Protein AF-A0A7U9S1E5-F1 (afdb_monomer_lite)

Structure (mmCIF, N/CA/C/O backbone):
data_AF-A0A7U9S1E5-F1
#
_entry.id   AF-A0A7U9S1E5-F1
#
loop_
_atom_site.group_PDB
_atom_site.id
_atom_site.type_symbol
_atom_site.label_atom_id
_atom_site.label_alt_id
_atom_site.label_comp_id
_atom_site.label_asym_id
_atom_site.label_entity_id
_atom_site.label_seq_id
_atom_site.pdbx_PDB_ins_code
_atom_site.Cartn_x
_atom_site.Cartn_y
_atom_site.Cartn_z
_atom_site.occupancy
_atom_site.B_iso_or_equiv
_atom_site.auth_seq_id
_atom_site.auth_comp_id
_atom_site.auth_asym_id
_atom_site.auth_atom_id
_atom_site.pdbx_PDB_model_num
ATOM 1 N N . MET A 1 1 ? 2.630 -24.008 -13.419 1.00 54.47 1 MET A N 1
ATOM 2 C CA . MET A 1 1 ? 2.224 -23.875 -14.839 1.00 54.47 1 MET A CA 1
ATOM 3 C C . MET A 1 1 ? 3.448 -23.894 -15.761 1.00 54.47 1 MET A C 1
ATOM 5 O O . MET A 1 1 ? 3.557 -23.110 -16.687 1.00 54.47 1 MET A O 1
ATOM 9 N N . VAL A 1 2 ? 4.381 -24.812 -15.497 1.00 61.84 2 VAL A N 1
ATOM 10 C CA . VAL A 1 2 ? 5.586 -25.057 -16.307 1.00 61.84 2 VAL A CA 1
ATOM 11 C C . VAL A 1 2 ? 5.291 -25.786 -17.638 1.00 61.84 2 VAL A C 1
ATOM 13 O O . VAL A 1 2 ? 5.991 -25.510 -18.608 1.00 61.84 2 VAL A O 1
ATOM 16 N N . PRO A 1 3 ? 4.249 -26.645 -17.763 1.00 68.38 3 PRO A N 1
ATOM 17 C CA . PRO A 1 3 ? 4.044 -27.419 -18.994 1.00 68.38 3 PRO A CA 1
ATOM 18 C C . PRO A 1 3 ? 3.696 -26.602 -20.248 1.00 68.38 3 PRO A C 1
ATOM 20 O O . PRO A 1 3 ? 3.975 -27.044 -21.353 1.00 68.38 3 PRO A O 1
ATOM 23 N N . THR A 1 4 ? 3.103 -25.414 -20.109 1.00 63.41 4 THR A N 1
ATOM 24 C CA . THR A 1 4 ? 2.691 -24.572 -21.249 1.00 63.41 4 THR A CA 1
ATOM 25 C C . THR A 1 4 ? 3.830 -23.741 -21.838 1.00 63.41 4 THR A C 1
ATOM 27 O O . THR A 1 4 ? 3.696 -23.229 -22.944 1.00 63.41 4 THR A O 1
ATOM 30 N N . LEU A 1 5 ? 4.956 -23.617 -21.129 1.00 59.88 5 LEU A N 1
ATOM 31 C CA . LEU A 1 5 ? 6.095 -22.800 -21.557 1.00 59.88 5 LEU A CA 1
ATOM 32 C C . LEU A 1 5 ? 6.853 -23.419 -22.743 1.00 59.88 5 LEU A C 1
ATOM 34 O O . LEU A 1 5 ? 7.440 -22.691 -23.526 1.00 59.88 5 LEU A O 1
ATOM 38 N N . PHE A 1 6 ? 6.800 -24.746 -22.899 1.00 59.84 6 PHE A N 1
ATOM 39 C CA . PHE A 1 6 ? 7.386 -25.454 -24.045 1.00 59.84 6 PHE A CA 1
ATOM 40 C C . PHE A 1 6 ? 6.552 -25.338 -25.331 1.00 59.84 6 PHE A C 1
ATOM 42 O O . PHE A 1 6 ? 7.045 -25.680 -26.400 1.00 59.84 6 PHE A O 1
ATOM 49 N N . PHE A 1 7 ? 5.298 -24.882 -25.231 1.00 61.50 7 PHE A N 1
ATOM 50 C CA . PHE A 1 7 ? 4.396 -24.700 -26.375 1.00 61.50 7 PHE A CA 1
ATOM 51 C C . PHE A 1 7 ? 4.350 -23.256 -26.887 1.00 61.50 7 PHE A C 1
ATOM 53 O O . PHE A 1 7 ? 3.969 -23.031 -28.032 1.00 61.50 7 PHE A O 1
ATOM 60 N N . PHE A 1 8 ? 4.715 -22.281 -26.051 1.00 59.41 8 PHE A N 1
ATOM 61 C CA . PHE A 1 8 ? 4.922 -20.908 -26.491 1.00 59.41 8 PHE A CA 1
ATOM 62 C C . PHE A 1 8 ? 6.337 -20.813 -27.048 1.00 59.41 8 PHE A C 1
ATOM 64 O O . PHE A 1 8 ? 7.297 -20.915 -26.290 1.00 59.41 8 PHE A O 1
ATOM 71 N N . ASP A 1 9 ? 6.446 -20.640 -28.364 1.00 53.12 9 ASP A N 1
ATOM 72 C CA . ASP A 1 9 ? 7.663 -20.210 -29.049 1.00 53.12 9 ASP A CA 1
ATOM 73 C C . ASP A 1 9 ? 8.203 -18.976 -28.307 1.00 53.12 9 ASP A C 1
ATOM 75 O O . ASP A 1 9 ? 7.635 -17.882 -28.370 1.00 53.12 9 ASP A O 1
ATOM 79 N N . PHE A 1 10 ? 9.188 -19.197 -27.430 1.00 53.59 10 PHE A N 1
ATOM 80 C CA . PHE A 1 10 ? 9.673 -18.192 -26.492 1.00 53.59 10 PHE A CA 1
ATOM 81 C C . PHE A 1 10 ? 10.657 -17.304 -27.249 1.00 53.59 10 PHE A C 1
ATOM 83 O O . PHE A 1 10 ? 11.860 -17.311 -26.990 1.00 53.59 10 PHE A O 1
ATOM 90 N N . GLU A 1 11 ? 10.136 -16.546 -28.212 1.00 55.97 11 GLU A N 1
ATOM 91 C CA . GLU A 1 11 ? 10.824 -15.408 -28.796 1.00 55.97 11 GLU A CA 1
ATOM 92 C C . GLU A 1 11 ? 11.016 -14.405 -27.659 1.00 55.97 11 GLU A C 1
ATOM 94 O O . GLU A 1 11 ? 10.144 -13.581 -27.361 1.00 55.97 11 GLU A O 1
ATOM 99 N N . MET A 1 12 ? 12.144 -14.521 -26.948 1.00 49.84 12 MET A N 1
ATOM 100 C CA . MET A 1 12 ? 12.636 -13.489 -26.045 1.00 49.84 12 MET A CA 1
ATOM 101 C C . MET A 1 12 ? 12.930 -12.261 -26.900 1.00 49.84 12 MET A C 1
ATOM 103 O O . MET A 1 12 ? 14.079 -11.970 -27.222 1.00 49.84 12 MET A O 1
ATOM 107 N N . GLY A 1 13 ? 11.878 -11.535 -27.272 1.00 58.22 13 GLY A N 1
ATOM 108 C CA . GLY A 1 13 ? 11.941 -10.192 -27.811 1.00 58.22 13 GLY A CA 1
ATOM 109 C C . GLY A 1 13 ? 12.447 -9.272 -26.713 1.00 58.22 13 GLY A C 1
ATOM 110 O O . GLY A 1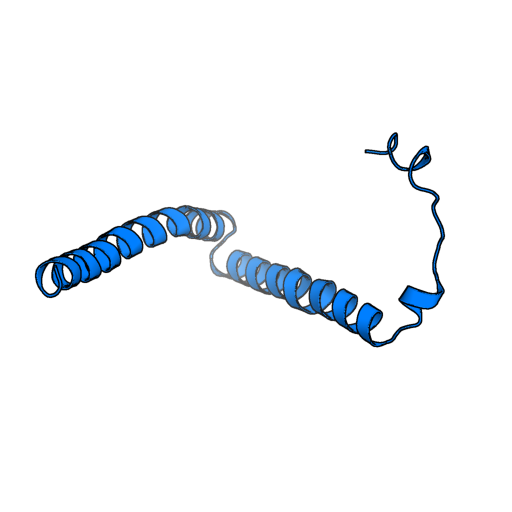 13 ? 11.698 -8.458 -26.179 1.00 58.22 13 GLY A O 1
ATOM 111 N N . LEU A 1 14 ? 13.723 -9.426 -26.354 1.00 56.19 14 LEU A N 1
ATOM 112 C CA . LEU A 1 14 ? 14.497 -8.544 -25.483 1.00 56.19 14 LEU A CA 1
ATOM 113 C C . LEU A 1 14 ? 14.448 -7.098 -26.004 1.00 56.19 14 LEU A C 1
ATOM 115 O O . LEU A 1 14 ? 14.577 -6.152 -25.235 1.00 56.19 14 LEU A O 1
ATOM 119 N N . GLU A 1 15 ? 14.139 -6.936 -27.291 1.00 58.69 15 GLU A N 1
ATOM 120 C CA . GLU A 1 15 ? 13.822 -5.676 -27.956 1.00 58.69 15 GLU A CA 1
ATOM 121 C C . GLU A 1 15 ? 12.590 -4.957 -27.359 1.00 58.69 15 GLU A C 1
ATOM 123 O O . GLU A 1 15 ? 12.595 -3.738 -27.238 1.00 58.69 15 GLU A O 1
ATOM 128 N N . ARG A 1 16 ? 11.570 -5.682 -26.867 1.00 59.00 16 ARG A N 1
ATOM 129 C CA . ARG A 1 16 ? 10.388 -5.098 -26.186 1.00 59.00 16 ARG A CA 1
ATOM 130 C C . ARG A 1 16 ? 10.667 -4.677 -24.744 1.00 59.00 16 ARG A C 1
ATOM 132 O O . ARG A 1 16 ? 9.935 -3.853 -24.206 1.00 59.00 16 ARG A O 1
ATOM 139 N N . PHE A 1 17 ? 11.710 -5.224 -24.119 1.00 56.06 17 PHE A N 1
ATOM 140 C CA . PHE A 1 17 ? 12.207 -4.739 -22.825 1.00 56.06 17 PHE A CA 1
ATOM 141 C C . PHE A 1 17 ? 13.078 -3.485 -22.973 1.00 56.06 17 PHE A C 1
ATOM 143 O O . PHE A 1 17 ? 13.171 -2.708 -22.024 1.00 56.06 17 PHE A O 1
ATOM 150 N N . ALA A 1 18 ? 13.690 -3.274 -24.145 1.00 60.12 18 ALA A N 1
ATOM 151 C CA . ALA A 1 18 ? 14.451 -2.066 -24.459 1.00 60.12 18 ALA A CA 1
ATOM 152 C C . ALA A 1 18 ? 13.553 -0.844 -24.731 1.00 60.12 18 ALA A C 1
ATOM 154 O O . ALA A 1 18 ? 14.029 0.290 -24.670 1.00 60.12 18 ALA A O 1
ATOM 155 N N . ASP A 1 19 ? 12.256 -1.057 -24.986 1.00 68.94 19 ASP A N 1
ATOM 156 C CA . ASP A 1 19 ? 11.294 0.033 -25.096 1.00 68.94 19 ASP A CA 1
ATOM 157 C C . ASP A 1 19 ? 11.018 0.643 -23.715 1.00 68.94 19 ASP A C 1
ATOM 159 O O . ASP A 1 19 ? 10.432 0.023 -22.816 1.00 68.94 19 ASP A O 1
ATOM 163 N N . LEU A 1 20 ? 11.449 1.893 -23.552 1.00 75.19 20 LEU A N 1
ATOM 164 C CA . LEU A 1 20 ? 11.335 2.649 -22.308 1.00 75.19 20 LEU A CA 1
ATOM 165 C C . LEU A 1 20 ? 9.885 2.711 -21.795 1.00 75.19 20 LEU A C 1
ATOM 167 O O . LEU A 1 20 ? 9.665 2.751 -20.584 1.00 75.19 20 LEU A O 1
ATOM 171 N N . THR A 1 21 ? 8.892 2.657 -22.686 1.00 80.25 21 THR A N 1
ATOM 172 C CA . THR A 1 21 ? 7.464 2.664 -22.336 1.00 80.25 21 THR A CA 1
ATOM 173 C C . THR A 1 21 ? 7.065 1.392 -21.598 1.00 80.25 21 THR A C 1
ATOM 175 O O . THR A 1 21 ? 6.344 1.443 -20.599 1.00 80.25 21 THR A O 1
ATOM 178 N N . HIS A 1 22 ? 7.535 0.230 -22.050 1.00 79.06 22 HIS A N 1
ATOM 179 C CA . HIS A 1 22 ? 7.252 -1.040 -21.383 1.00 79.06 22 HIS A CA 1
ATOM 180 C C . HIS A 1 22 ? 7.980 -1.144 -20.045 1.00 79.06 22 HIS A C 1
ATOM 182 O O . HIS A 1 22 ? 7.379 -1.578 -19.059 1.00 79.06 22 HIS A O 1
ATOM 188 N N . LEU A 1 23 ? 9.222 -0.660 -19.978 1.00 80.56 23 LEU A N 1
ATOM 189 C CA . LEU A 1 23 ? 9.985 -0.623 -18.735 1.00 80.56 23 LEU A CA 1
ATOM 190 C C . LEU A 1 23 ? 9.317 0.279 -17.686 1.00 80.56 23 LEU A C 1
ATOM 192 O O . LEU A 1 23 ? 9.153 -0.132 -16.537 1.00 80.56 23 LEU A O 1
ATOM 196 N N . LEU A 1 24 ? 8.860 1.471 -18.084 1.00 83.62 24 LEU A N 1
ATOM 197 C CA . LEU A 1 24 ? 8.132 2.389 -17.204 1.00 83.62 24 LEU A CA 1
ATOM 198 C C . LEU A 1 24 ? 6.781 1.825 -16.756 1.00 83.62 24 LEU A C 1
ATOM 200 O O . LEU A 1 24 ? 6.429 1.985 -15.591 1.00 83.62 24 LEU A O 1
ATOM 204 N N . ASN A 1 25 ? 6.045 1.128 -17.626 1.00 84.69 25 ASN A N 1
ATOM 205 C CA . ASN A 1 25 ? 4.791 0.472 -17.243 1.00 84.69 25 ASN A CA 1
ATOM 206 C C . ASN A 1 25 ? 5.014 -0.627 -16.194 1.00 84.69 25 ASN A C 1
ATOM 208 O O . ASN A 1 25 ? 4.296 -0.672 -15.194 1.00 84.69 25 ASN A O 1
ATOM 212 N N . ILE A 1 26 ? 6.028 -1.482 -16.377 1.00 85.56 26 ILE A N 1
ATOM 213 C CA . ILE A 1 26 ? 6.385 -2.518 -15.393 1.00 85.56 26 ILE A CA 1
ATOM 214 C C . ILE A 1 26 ? 6.837 -1.872 -14.081 1.00 85.56 26 ILE A C 1
ATOM 216 O O . ILE A 1 26 ? 6.417 -2.307 -13.008 1.00 85.56 26 ILE A O 1
ATOM 220 N N . LEU A 1 27 ? 7.643 -0.810 -14.152 1.00 86.00 27 LEU A N 1
ATOM 221 C CA . LEU A 1 27 ? 8.076 -0.068 -12.974 1.00 86.00 27 LEU A CA 1
ATOM 222 C C . LEU A 1 27 ? 6.880 0.563 -12.247 1.00 86.00 27 LEU A C 1
ATOM 224 O O . LEU A 1 27 ? 6.782 0.454 -11.033 1.00 86.00 27 LEU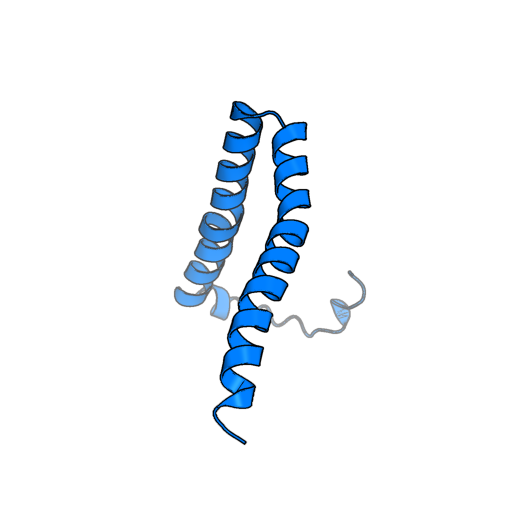 A O 1
ATOM 228 N N . TYR A 1 28 ? 5.934 1.162 -12.967 1.00 85.69 28 TYR A N 1
ATOM 229 C CA . TYR A 1 28 ? 4.727 1.756 -12.394 1.00 85.69 28 TYR A CA 1
ATOM 230 C C . TYR A 1 28 ? 3.821 0.710 -11.728 1.00 85.69 28 TYR A C 1
ATOM 232 O O . TYR A 1 28 ? 3.351 0.914 -10.609 1.00 85.69 28 TYR A O 1
ATOM 240 N N . LEU A 1 29 ? 3.614 -0.440 -12.369 1.00 84.94 29 LEU A N 1
ATOM 241 C CA . LEU A 1 29 ? 2.838 -1.548 -11.803 1.00 84.94 29 LEU A CA 1
ATOM 242 C C . LEU A 1 29 ? 3.538 -2.177 -10.580 1.00 84.94 29 LEU A C 1
ATOM 244 O O . LEU A 1 29 ? 2.888 -2.512 -9.585 1.00 84.94 29 LEU A O 1
ATOM 248 N N . GLY A 1 30 ? 4.865 -2.306 -10.624 1.00 86.12 30 GLY A N 1
ATOM 249 C CA . GLY A 1 30 ? 5.672 -2.871 -9.541 1.00 86.12 30 GLY A CA 1
ATOM 250 C C . GLY A 1 30 ? 5.834 -1.924 -8.349 1.00 86.12 30 GLY A C 1
ATOM 251 O O . GLY A 1 30 ? 5.419 -2.243 -7.235 1.00 86.12 30 GLY A O 1
ATOM 252 N N . LEU A 1 31 ? 6.420 -0.746 -8.568 1.00 85.94 31 LEU A N 1
ATOM 253 C CA . LEU A 1 31 ? 6.660 0.252 -7.521 1.00 85.94 31 LEU A CA 1
ATOM 254 C C . LEU A 1 31 ? 5.371 0.962 -7.106 1.00 85.94 31 LEU A C 1
ATOM 256 O O . LEU A 1 31 ? 5.085 1.068 -5.918 1.00 85.94 31 LEU A O 1
ATOM 260 N N . GLY A 1 32 ? 4.591 1.440 -8.072 1.00 84.88 32 GLY A N 1
ATOM 261 C CA . GLY A 1 32 ? 3.381 2.211 -7.811 1.00 84.88 32 GLY A CA 1
ATOM 262 C C . GLY A 1 32 ? 2.264 1.337 -7.258 1.00 84.88 32 GLY A C 1
ATOM 263 O O . GLY A 1 32 ? 1.909 1.450 -6.089 1.00 84.88 32 GLY A O 1
ATOM 264 N N . ALA A 1 33 ? 1.707 0.451 -8.082 1.00 84.62 33 ALA A N 1
ATOM 265 C CA . ALA A 1 33 ? 0.520 -0.301 -7.678 1.00 84.62 33 ALA A CA 1
ATOM 266 C C . ALA A 1 33 ? 0.811 -1.306 -6.552 1.00 84.62 33 ALA A C 1
ATOM 268 O O . ALA A 1 33 ? 0.026 -1.405 -5.612 1.00 84.62 33 ALA A O 1
ATOM 269 N N . SER A 1 34 ? 1.936 -2.025 -6.610 1.00 85.31 34 SER A N 1
ATOM 270 C CA . SER A 1 34 ? 2.204 -3.119 -5.666 1.00 85.31 34 SER A CA 1
ATOM 271 C C . SER A 1 34 ? 2.966 -2.658 -4.422 1.00 85.31 34 SER A C 1
ATOM 273 O O . SER A 1 34 ? 2.486 -2.868 -3.307 1.00 85.31 34 SER A O 1
ATOM 275 N N . ALA A 1 35 ? 4.124 -2.002 -4.574 1.00 86.50 35 ALA A N 1
ATOM 276 C CA . ALA A 1 35 ? 4.947 -1.633 -3.420 1.00 86.50 35 ALA A CA 1
ATOM 277 C C . ALA A 1 35 ? 4.288 -0.548 -2.555 1.00 86.50 35 ALA A C 1
ATOM 279 O O . ALA A 1 35 ? 4.268 -0.696 -1.331 1.00 86.50 35 ALA A O 1
ATOM 280 N N . LEU A 1 36 ? 3.685 0.492 -3.150 1.00 89.25 36 LEU A N 1
ATOM 281 C CA . LEU A 1 36 ? 2.956 1.492 -2.355 1.00 89.25 36 LEU A CA 1
ATOM 282 C C . LEU A 1 36 ? 1.748 0.874 -1.652 1.00 89.25 36 LEU A C 1
ATOM 284 O O . LEU A 1 36 ? 1.571 1.116 -0.463 1.00 89.25 36 LEU A O 1
ATOM 288 N N . CYS A 1 37 ? 0.964 0.029 -2.331 1.00 84.44 37 CYS A N 1
ATOM 289 C CA . CYS A 1 37 ? -0.156 -0.670 -1.695 1.00 84.44 37 CYS A CA 1
ATOM 290 C C . CYS A 1 37 ? 0.315 -1.503 -0.495 1.00 84.44 37 CYS A C 1
ATOM 292 O O . CYS A 1 37 ? -0.275 -1.423 0.585 1.00 84.44 37 CYS A O 1
ATOM 294 N N . PHE A 1 38 ? 1.422 -2.233 -0.648 1.00 84.81 38 PHE A N 1
ATOM 295 C CA . PHE A 1 38 ? 1.989 -3.040 0.426 1.00 84.81 38 PHE A CA 1
ATOM 296 C C . PHE A 1 38 ? 2.479 -2.183 1.598 1.00 84.81 38 PHE A C 1
ATOM 298 O O . PHE A 1 38 ? 2.235 -2.527 2.752 1.00 84.81 38 PHE A O 1
ATOM 305 N N . VAL A 1 39 ? 3.119 -1.040 1.329 1.00 87.75 39 VAL A N 1
ATOM 306 C CA . VAL A 1 39 ? 3.562 -0.098 2.369 1.00 87.75 39 VAL A CA 1
ATOM 307 C C . VAL A 1 39 ? 2.370 0.530 3.089 1.00 87.75 39 VAL A C 1
ATOM 309 O O . VAL A 1 39 ? 2.364 0.572 4.320 1.00 87.75 39 VAL A O 1
ATOM 312 N N . THR A 1 40 ? 1.346 0.977 2.360 1.00 87.94 40 THR A N 1
ATOM 313 C CA . THR A 1 40 ? 0.119 1.538 2.942 1.00 87.94 40 THR A CA 1
ATOM 314 C C . THR A 1 40 ? -0.602 0.504 3.805 1.00 87.94 40 THR A C 1
ATOM 316 O O . THR A 1 40 ? -1.015 0.821 4.922 1.00 87.94 40 THR A O 1
ATOM 319 N N . TRP A 1 41 ? -0.694 -0.745 3.344 1.00 83.50 41 TRP A N 1
ATOM 320 C CA . TRP A 1 41 ? -1.254 -1.840 4.133 1.00 83.50 41 TRP A CA 1
ATOM 321 C C . TRP A 1 41 ? -0.413 -2.126 5.379 1.00 83.50 41 TRP A C 1
ATOM 323 O O . TRP A 1 41 ? -0.958 -2.213 6.475 1.00 83.50 41 TRP A O 1
ATOM 333 N N . ASN A 1 42 ? 0.912 -2.189 5.251 1.00 83.62 42 ASN A N 1
ATOM 334 C CA . ASN A 1 42 ? 1.802 -2.460 6.378 1.00 83.62 42 ASN A CA 1
ATOM 335 C C . ASN A 1 42 ? 1.771 -1.325 7.423 1.00 83.62 42 ASN A C 1
ATOM 337 O O . ASN A 1 42 ? 1.810 -1.578 8.626 1.00 83.62 42 ASN A O 1
ATOM 341 N N . LEU A 1 43 ? 1.617 -0.070 6.988 1.00 85.19 43 LEU A N 1
ATOM 342 C CA . LEU A 1 43 ? 1.397 1.072 7.877 1.00 85.19 43 LEU A CA 1
ATOM 343 C C . LEU A 1 43 ? 0.051 0.961 8.608 1.00 85.19 43 LEU A C 1
ATOM 345 O O . LEU A 1 43 ? 0.005 1.142 9.824 1.00 85.19 43 LEU A O 1
ATOM 349 N N . ALA A 1 44 ? -1.027 0.617 7.897 1.00 83.00 44 ALA A N 1
ATOM 350 C CA . ALA A 1 44 ? -2.344 0.401 8.497 1.00 83.00 44 ALA A CA 1
ATOM 351 C C . ALA A 1 44 ? -2.313 -0.741 9.528 1.00 83.00 44 ALA A C 1
ATOM 353 O O . ALA A 1 44 ? -2.812 -0.584 10.643 1.00 83.00 44 ALA A O 1
ATOM 354 N N . VAL A 1 45 ? -1.634 -1.845 9.205 1.00 83.38 45 VAL A N 1
ATOM 355 C CA . VAL A 1 45 ? -1.396 -2.967 10.120 1.00 83.38 45 VAL A CA 1
ATOM 356 C C . VAL A 1 45 ? -0.585 -2.530 11.339 1.00 83.38 45 VAL A C 1
ATOM 358 O O . VAL A 1 45 ? -0.899 -2.958 12.448 1.00 83.38 45 VAL A O 1
ATOM 361 N N . LYS A 1 46 ? 0.413 -1.654 11.179 1.00 81.56 46 LYS A N 1
ATOM 362 C CA . LYS A 1 46 ? 1.223 -1.139 12.293 1.00 81.56 46 LYS A CA 1
ATOM 363 C C . LYS A 1 46 ? 0.438 -0.200 13.220 1.00 81.56 46 LYS A C 1
ATOM 365 O O . LYS A 1 46 ? 0.683 -0.211 14.421 1.00 81.56 46 LYS A O 1
ATOM 370 N N . VAL A 1 47 ? -0.492 0.593 12.682 1.00 82.25 47 VAL A N 1
ATOM 371 C CA . VAL A 1 47 ? -1.300 1.556 13.456 1.00 82.25 47 VAL A CA 1
ATOM 372 C C . VAL A 1 47 ? -2.523 0.897 14.110 1.00 82.25 47 VAL A C 1
ATOM 374 O O . VAL A 1 47 ? -2.803 1.164 15.276 1.00 82.25 47 VAL A O 1
ATOM 377 N N . LEU A 1 48 ? -3.256 0.036 13.392 1.00 76.75 48 LEU A N 1
ATOM 378 C CA . LEU A 1 48 ? -4.511 -0.572 13.867 1.00 76.75 48 LEU A CA 1
ATOM 379 C C . LEU A 1 48 ? -4.372 -2.034 14.327 1.00 76.75 48 LEU A C 1
ATOM 381 O O . LEU A 1 48 ? -5.265 -2.552 15.001 1.00 76.75 48 LEU A O 1
ATOM 385 N N . GLY A 1 49 ? -3.292 -2.718 13.953 1.00 79.12 49 GLY A N 1
ATOM 386 C CA . GLY A 1 49 ? -3.123 -4.163 14.113 1.00 79.12 49 GLY A CA 1
ATOM 387 C C . GLY A 1 49 ? -3.615 -4.960 12.895 1.00 79.12 49 GLY A C 1
ATOM 388 O O . GLY A 1 49 ? -4.576 -4.583 12.212 1.00 79.12 49 GLY A O 1
ATOM 389 N N . ALA A 1 50 ? -2.978 -6.108 12.630 1.00 78.44 50 ALA A N 1
ATOM 390 C CA . ALA A 1 50 ? -3.270 -6.961 11.466 1.00 78.44 50 ALA A CA 1
ATOM 391 C C . ALA A 1 50 ? -4.731 -7.439 11.418 1.00 78.44 50 ALA A C 1
ATOM 393 O O . ALA A 1 50 ? -5.355 -7.490 10.355 1.00 78.44 50 ALA A O 1
ATOM 394 N N . VAL A 1 51 ? -5.298 -7.726 12.592 1.00 76.31 51 VAL A N 1
ATOM 395 C CA . VAL A 1 51 ? -6.669 -8.225 12.739 1.00 76.31 51 VAL A CA 1
ATOM 396 C C . VAL A 1 51 ? -7.691 -7.144 12.378 1.00 76.31 51 VAL A C 1
ATOM 398 O O . VAL A 1 51 ? -8.571 -7.391 11.560 1.00 76.31 51 VAL A O 1
ATOM 401 N N . LYS A 1 52 ? -7.552 -5.920 12.912 1.00 74.94 52 LYS A N 1
ATOM 402 C CA . LYS A 1 52 ? -8.469 -4.802 12.614 1.00 74.94 52 LYS A CA 1
ATOM 403 C C . LYS A 1 52 ? -8.433 -4.416 11.135 1.00 74.94 52 LYS A C 1
ATOM 405 O O . LYS A 1 52 ? -9.483 -4.191 10.542 1.00 74.94 52 LYS A O 1
ATOM 410 N N . THR A 1 53 ? -7.238 -4.383 10.546 1.00 80.62 53 THR A N 1
ATOM 411 C CA . THR A 1 53 ? -7.047 -4.050 9.126 1.00 80.62 53 THR A CA 1
ATOM 412 C C . THR A 1 53 ? -7.746 -5.070 8.225 1.00 80.62 53 THR A C 1
ATOM 414 O O . THR A 1 53 ? -8.471 -4.693 7.310 1.00 80.62 53 THR A O 1
ATOM 417 N N . SER A 1 54 ? -7.612 -6.363 8.533 1.00 79.56 54 SER A N 1
ATOM 418 C CA . SER A 1 54 ? -8.278 -7.433 7.778 1.00 79.56 54 SER A CA 1
ATOM 419 C C . SER A 1 54 ? -9.801 -7.380 7.919 1.00 79.56 54 SER A C 1
ATOM 421 O O . SER A 1 54 ? -10.512 -7.506 6.926 1.00 79.56 54 SER A O 1
ATOM 423 N N . VAL A 1 55 ? -10.318 -7.118 9.125 1.00 83.00 55 VAL A N 1
ATOM 424 C CA . VAL A 1 55 ? -11.764 -6.923 9.351 1.00 83.00 55 VAL A CA 1
ATOM 425 C C . VAL A 1 55 ? -12.304 -5.762 8.512 1.00 83.00 55 VAL A C 1
ATOM 427 O O . VAL A 1 55 ? -13.388 -5.869 7.944 1.00 83.00 55 VAL A O 1
ATOM 430 N N . TYR A 1 56 ? -11.539 -4.676 8.374 1.00 79.19 56 TYR A N 1
ATOM 431 C CA . TYR A 1 56 ? -11.930 -3.541 7.538 1.00 79.19 56 TYR A CA 1
ATOM 432 C C . TYR A 1 56 ? -11.998 -3.908 6.047 1.00 79.19 56 TYR A C 1
ATOM 434 O O . TYR A 1 56 ? -12.934 -3.506 5.362 1.00 79.19 56 TYR A O 1
ATOM 442 N N . ILE A 1 57 ? -11.061 -4.728 5.555 1.00 85.31 57 ILE A N 1
ATOM 443 C CA . ILE A 1 57 ? -11.094 -5.248 4.176 1.00 85.31 57 ILE A CA 1
ATOM 444 C C . ILE A 1 57 ? -12.341 -6.116 3.956 1.00 8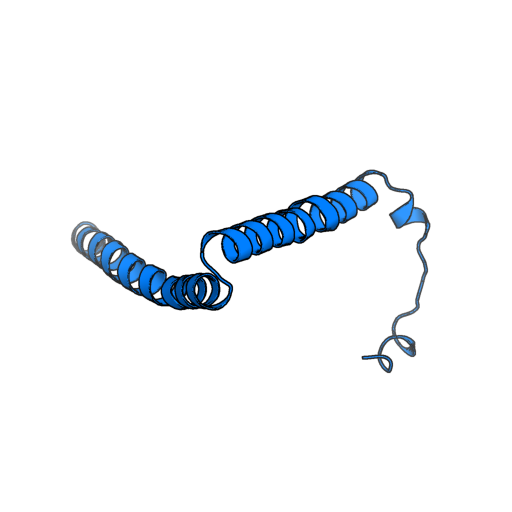5.31 57 ILE A C 1
ATOM 446 O O . ILE A 1 57 ? -13.013 -5.974 2.939 1.00 85.31 57 ILE A O 1
ATOM 450 N N . TYR A 1 58 ? -12.717 -6.952 4.926 1.00 85.12 58 TYR A N 1
ATOM 451 C CA . TYR A 1 58 ? -13.946 -7.750 4.840 1.00 85.12 58 TYR A CA 1
ATOM 452 C C . TYR A 1 58 ? -15.236 -6.924 4.942 1.00 85.12 58 TYR A C 1
ATOM 454 O O . TYR A 1 58 ? -16.284 -7.378 4.489 1.00 85.12 58 TYR A O 1
ATOM 462 N N . MET A 1 59 ? -15.179 -5.703 5.478 1.00 85.69 59 MET A N 1
ATOM 463 C CA . MET A 1 59 ? -16.316 -4.776 5.473 1.00 85.69 59 MET A CA 1
ATOM 464 C C . MET A 1 59 ? -16.528 -4.104 4.111 1.00 85.69 59 MET A C 1
ATOM 466 O O . MET A 1 59 ? -17.648 -3.687 3.823 1.00 85.69 59 MET A O 1
ATOM 470 N N . VAL A 1 60 ? -15.504 -4.029 3.252 1.00 88.88 60 VAL A N 1
ATOM 471 C CA . VAL A 1 60 ? -15.609 -3.449 1.898 1.00 88.88 60 VAL A CA 1
ATOM 472 C C . VAL A 1 60 ? -16.785 -4.025 1.096 1.00 88.88 60 VAL A C 1
ATOM 474 O O . VAL A 1 60 ? -17.606 -3.225 0.653 1.00 88.88 60 VAL A O 1
ATOM 477 N N . PRO A 1 61 ? -16.955 -5.356 0.939 1.00 86.06 61 PRO A N 1
ATOM 478 C CA . PRO A 1 61 ? -18.096 -5.906 0.204 1.00 86.06 61 PRO A CA 1
ATOM 479 C C . PRO A 1 61 ? -19.451 -5.527 0.818 1.00 86.06 61 PRO A C 1
ATOM 481 O O . PRO A 1 61 ? -20.401 -5.280 0.080 1.00 86.06 61 PRO A O 1
ATOM 484 N N . VAL A 1 62 ? -19.549 -5.410 2.146 1.00 89.06 62 VAL A N 1
ATOM 485 C CA . VAL A 1 62 ? -20.783 -4.961 2.814 1.00 89.06 62 VAL A CA 1
ATOM 486 C C . VAL A 1 62 ? -21.090 -3.510 2.451 1.00 89.06 62 VAL A C 1
ATOM 488 O O . VAL A 1 62 ? -22.219 -3.195 2.080 1.00 89.06 62 VAL A O 1
ATOM 491 N N . ILE A 1 63 ? -20.080 -2.635 2.491 1.00 87.44 63 ILE A N 1
ATOM 492 C CA . ILE A 1 63 ? -20.216 -1.233 2.079 1.00 87.44 63 ILE A CA 1
ATOM 493 C C . ILE A 1 63 ? -20.650 -1.167 0.612 1.00 87.44 63 ILE A C 1
ATOM 495 O O . ILE A 1 63 ? -21.606 -0.465 0.299 1.00 87.44 63 ILE A O 1
ATOM 499 N N . THR A 1 64 ? -20.019 -1.942 -0.275 1.00 89.56 64 THR A N 1
ATOM 500 C CA . THR A 1 64 ? -20.371 -1.991 -1.701 1.00 89.56 64 THR A CA 1
ATOM 501 C C . THR A 1 64 ? -21.820 -2.419 -1.929 1.00 89.56 64 THR A C 1
ATOM 503 O O . THR A 1 64 ? -22.502 -1.792 -2.738 1.00 89.56 64 THR A O 1
ATOM 506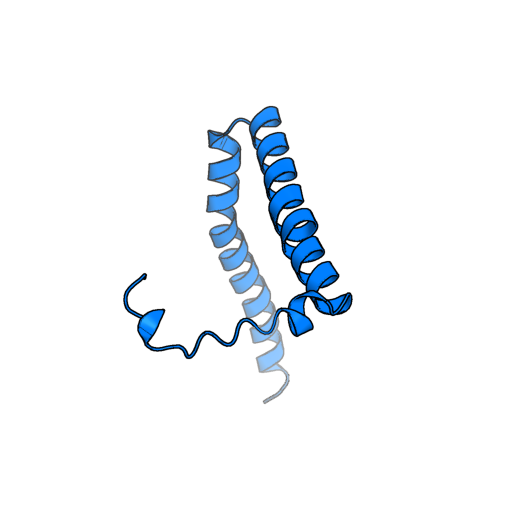 N N . VAL A 1 65 ? -22.320 -3.435 -1.218 1.00 88.88 65 VAL A N 1
ATOM 507 C CA . VAL A 1 65 ? -23.724 -3.873 -1.323 1.00 88.88 65 VAL A CA 1
ATOM 508 C C . VAL A 1 65 ? -24.671 -2.776 -0.840 1.00 88.88 65 VAL A C 1
ATOM 510 O O . VAL A 1 65 ? -25.612 -2.429 -1.548 1.00 88.88 65 VAL A O 1
ATOM 513 N N . VAL A 1 66 ? -24.395 -2.163 0.313 1.00 89.38 66 VAL A N 1
ATOM 514 C CA . VAL A 1 66 ? -25.229 -1.076 0.854 1.00 89.38 66 VAL A CA 1
ATOM 515 C C . VAL A 1 66 ? -25.242 0.136 -0.080 1.00 89.38 66 VAL A C 1
ATOM 517 O O . VAL A 1 66 ? -26.302 0.705 -0.340 1.00 89.38 66 VAL A O 1
ATOM 520 N N . THR A 1 67 ? -24.085 0.525 -0.622 1.00 86.88 67 THR A N 1
ATOM 521 C CA . THR A 1 67 ? -23.992 1.598 -1.618 1.00 86.88 67 THR A CA 1
ATOM 522 C C . THR A 1 67 ? -24.738 1.225 -2.896 1.00 86.88 67 THR A C 1
ATOM 524 O O . THR A 1 67 ? -25.438 2.074 -3.440 1.00 86.88 67 THR A O 1
ATOM 527 N N . SER A 1 68 ? -24.650 -0.028 -3.349 1.00 85.69 68 SER A N 1
ATOM 528 C CA . SER A 1 68 ? -25.372 -0.503 -4.535 1.00 85.69 68 SER A CA 1
ATOM 529 C C . SER A 1 68 ? -26.883 -0.4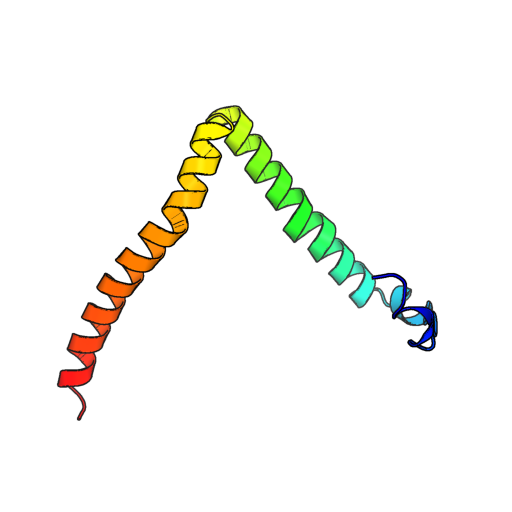34 -4.333 1.00 85.69 68 SER A C 1
ATOM 531 O O . SER A 1 68 ? -27.565 0.090 -5.200 1.00 85.69 68 SER A O 1
ATOM 533 N N . GLU A 1 69 ? -27.406 -0.848 -3.179 1.00 83.88 69 GLU A N 1
ATOM 534 C CA . GLU A 1 69 ? -28.831 -0.722 -2.834 1.00 83.88 69 GLU A CA 1
ATOM 535 C C . GLU A 1 69 ? -29.293 0.745 -2.780 1.00 83.88 69 GLU A C 1
ATOM 537 O O . GLU A 1 69 ? -30.355 1.095 -3.293 1.00 83.88 69 GLU A O 1
ATOM 542 N N . LEU A 1 70 ? -28.487 1.635 -2.193 1.00 83.00 70 LEU A N 1
ATOM 543 C CA . LEU A 1 70 ? -28.772 3.075 -2.133 1.00 83.00 70 LEU A CA 1
ATOM 544 C C . LEU A 1 70 ? -28.770 3.728 -3.522 1.00 83.00 70 LEU A C 1
ATOM 546 O O . LEU A 1 70 ? -29.6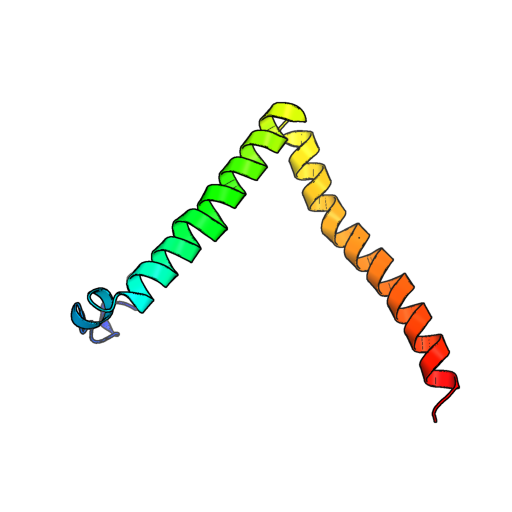63 4.517 -3.842 1.00 83.00 70 LEU A O 1
ATOM 550 N N . VAL A 1 71 ? -27.778 3.401 -4.350 1.00 79.19 71 VAL A N 1
ATOM 551 C CA . VAL A 1 71 ? -27.632 3.935 -5.710 1.00 79.19 71 VAL A CA 1
ATOM 552 C C . VAL A 1 71 ? -28.663 3.315 -6.657 1.00 79.19 71 VAL A C 1
ATOM 554 O O . VAL A 1 71 ? -29.208 4.021 -7.501 1.00 79.19 71 VAL A O 1
ATOM 557 N N . LEU A 1 72 ? -29.005 2.036 -6.506 1.00 73.12 72 LEU A N 1
ATOM 558 C CA . LEU A 1 72 ? -30.036 1.387 -7.314 1.00 73.12 72 LEU A CA 1
ATOM 559 C C . LEU A 1 72 ? -31.424 1.931 -6.971 1.00 73.12 72 LEU A C 1
ATOM 561 O O . LEU A 1 72 ? -32.167 2.270 -7.887 1.00 73.12 72 LEU A O 1
ATOM 565 N N . LYS A 1 73 ? -31.733 2.162 -5.686 1.00 62.91 73 LYS A N 1
ATOM 566 C CA . LYS A 1 73 ? -32.950 2.895 -5.288 1.00 62.91 73 LYS A CA 1
ATOM 567 C C . LYS A 1 73 ? -32.992 4.306 -5.878 1.00 62.91 73 LYS A C 1
ATOM 569 O O . LYS A 1 73 ? -34.054 4.781 -6.277 1.00 62.91 73 LYS A O 1
ATOM 574 N N . ARG A 1 74 ? -31.837 4.978 -5.981 1.00 57.38 74 ARG A N 1
ATOM 575 C CA . ARG A 1 74 ? -31.714 6.270 -6.677 1.00 57.38 74 ARG A CA 1
ATOM 576 C C . ARG A 1 74 ? -32.033 6.139 -8.177 1.00 57.38 74 ARG A C 1
ATOM 578 O O . ARG A 1 74 ? -32.671 7.039 -8.716 1.00 57.38 74 ARG A O 1
ATOM 585 N N . MET A 1 75 ? -31.638 5.041 -8.832 1.00 55.12 75 MET A N 1
ATOM 586 C CA . MET A 1 75 ? -31.930 4.774 -10.251 1.00 55.12 75 MET A CA 1
ATOM 587 C C . MET A 1 75 ? -33.363 4.284 -10.514 1.00 55.12 75 MET A C 1
ATOM 589 O O . MET A 1 75 ? -33.938 4.652 -11.536 1.00 55.12 75 MET A O 1
ATOM 593 N N . GLU A 1 76 ? -33.983 3.501 -9.626 1.00 56.81 76 GLU A N 1
ATOM 594 C CA . GLU A 1 76 ? -35.398 3.105 -9.761 1.00 56.81 76 GLU A CA 1
ATOM 595 C C . GLU A 1 76 ? -36.327 4.325 -9.737 1.00 56.81 76 GLU A C 1
ATOM 597 O O . GLU A 1 76 ? -37.260 4.398 -10.535 1.00 56.81 76 GLU A O 1
ATOM 602 N N . GLY A 1 77 ? -36.008 5.340 -8.925 1.00 55.78 77 GLY A N 1
ATOM 603 C CA . GLY A 1 77 ? -36.695 6.635 -8.965 1.00 55.78 77 GLY A CA 1
ATOM 604 C C . GLY A 1 77 ? -36.527 7.402 -10.287 1.00 55.78 77 GLY A C 1
ATOM 605 O O . GLY A 1 77 ? -37.364 8.239 -10.610 1.00 55.78 77 GLY A O 1
ATOM 606 N N . GLN A 1 78 ? -35.486 7.107 -11.076 1.00 53.78 78 GLN A N 1
ATOM 607 C CA . GLN A 1 78 ? -35.250 7.706 -12.396 1.00 53.78 78 GLN A CA 1
ATOM 608 C C . GLN A 1 78 ? -35.916 6.902 -13.531 1.00 53.78 78 GLN A C 1
ATOM 610 O O . GLN A 1 78 ? -36.339 7.488 -14.526 1.00 53.78 78 GLN A O 1
ATOM 615 N N . ARG A 1 79 ? -36.080 5.579 -13.368 1.00 53.31 79 ARG A N 1
ATOM 616 C CA . ARG A 1 79 ? -36.751 4.693 -14.341 1.00 53.31 79 ARG A CA 1
ATOM 617 C C . ARG A 1 79 ? -38.272 4.912 -14.412 1.00 53.31 79 ARG A C 1
ATOM 619 O O . ARG A 1 79 ? -38.869 4.608 -15.433 1.00 53.31 79 ARG A O 1
ATOM 626 N N . LEU A 1 80 ? -38.902 5.482 -13.381 1.00 57.78 80 LEU A N 1
ATOM 627 C CA . LEU A 1 80 ? -40.330 5.849 -13.425 1.00 57.78 80 LEU A CA 1
ATOM 628 C C . LEU A 1 80 ? -40.613 7.219 -14.077 1.00 57.78 80 LEU A C 1
ATOM 630 O O . LEU A 1 80 ? -41.776 7.582 -14.227 1.00 57.78 80 LEU A O 1
ATOM 634 N N . VAL A 1 81 ? -39.579 7.979 -14.465 1.00 57.59 81 VAL A N 1
ATOM 635 C CA . VAL A 1 81 ? -39.718 9.312 -15.094 1.00 57.59 81 VAL A CA 1
ATOM 636 C C . VAL A 1 81 ? -39.438 9.284 -16.608 1.00 57.59 81 VAL A C 1
ATOM 638 O O . VAL A 1 81 ? -39.782 10.234 -17.302 1.00 57.59 81 VAL A O 1
ATOM 641 N N . TYR A 1 82 ? -38.898 8.188 -17.148 1.00 49.78 82 TYR A N 1
ATOM 642 C CA . TYR A 1 82 ? -38.753 7.974 -18.593 1.00 49.78 82 TYR A CA 1
ATOM 643 C C . TYR A 1 82 ? -39.164 6.537 -18.963 1.00 49.78 82 TYR A C 1
ATOM 645 O O . TYR A 1 82 ? -38.362 5.625 -18.742 1.00 49.78 82 TYR A O 1
ATOM 653 N N . PRO A 1 83 ? -40.404 6.327 -19.458 1.00 54.12 83 PRO A N 1
ATOM 654 C CA . PRO A 1 83 ? -40.832 5.068 -20.067 1.00 54.12 83 PRO A CA 1
ATOM 655 C C . PRO A 1 83 ? -40.209 4.840 -21.451 1.00 54.12 83 PRO A C 1
ATOM 657 O O . PRO A 1 83 ? -39.856 5.837 -22.124 1.00 54.12 83 PRO A O 1
#

pLDDT: mean 74.26, std 13.08, range [49.78, 89.56]

Foldseek 3Di:
DVPCVVVPPPPPCVVCVVPVVNVVVVCCCPVPVPVVVVVVLVVCCVVPNPVVSVVVVVCVVVVVVVVCVVVVVVVVVVVVVPD

Radius of gyration: 22.46 Å; chains: 1; bounding box: 55×37×43 Å

Sequence (83 aa):
MVPTLFFFDFEMGLERFADLTHLLNILYLGLGASALCFVTWNLAVKVLGAVKTSVYIYMVPVITVVTSELVLKRMEGQRLVYP

Secondary structure (DSSP, 8-state):
--TTTTTS-----HHHHSSHHHHHHHHIIIIIIIIIHHHHHHHHHHHH-HHHHHHHHHHHHHHHHHHHHHHHHHHHHHHTT--